Protein AF-G2FLR7-F1 (afdb_monomer_lite)

Radius of gyration: 13.31 Å; chains: 1; bounding box: 32×20×42 Å

Structure (mmCIF, N/CA/C/O backbone):
data_AF-G2FLR7-F1
#
_entry.id   AF-G2FLR7-F1
#
loop_
_atom_site.group_PDB
_atom_site.id
_atom_site.type_symbol
_atom_site.label_atom_id
_atom_site.label_alt_id
_atom_site.label_comp_id
_atom_site.label_asym_id
_atom_site.label_entity_id
_atom_site.label_seq_id
_atom_site.pdbx_PDB_ins_code
_atom_site.Cartn_x
_atom_site.Cartn_y
_atom_site.Cartn_z
_atom_site.occupancy
_atom_site.B_iso_or_equiv
_atom_site.auth_seq_id
_atom_site.auth_comp_id
_atom_site.auth_asym_id
_atom_site.auth_atom_id
_atom_site.pdbx_PDB_model_num
ATOM 1 N N . PRO A 1 1 ? 10.733 -1.755 22.779 1.00 56.44 1 PRO A N 1
ATOM 2 C CA . PRO A 1 1 ? 10.215 -2.636 21.705 1.00 56.44 1 PRO A CA 1
ATOM 3 C C . PRO A 1 1 ? 10.717 -2.140 20.358 1.00 56.44 1 PRO A C 1
ATOM 5 O O . PRO A 1 1 ? 10.678 -0.933 20.130 1.00 56.44 1 PRO A O 1
ATOM 8 N N . GLU A 1 2 ? 11.218 -3.045 19.524 1.00 87.38 2 GLU A N 1
ATOM 9 C CA . GLU A 1 2 ? 11.657 -2.722 18.168 1.00 87.38 2 GLU A CA 1
ATOM 10 C C . GLU A 1 2 ? 10.485 -2.151 17.349 1.00 87.38 2 GLU A C 1
ATOM 12 O O . GLU A 1 2 ? 9.321 -2.490 17.594 1.00 87.38 2 GLU A O 1
ATOM 17 N N . LEU A 1 3 ? 10.772 -1.237 16.417 1.00 94.81 3 LEU A N 1
ATOM 18 C CA . LEU A 1 3 ? 9.759 -0.470 15.682 1.00 94.81 3 LEU A CA 1
ATOM 19 C C . LEU A 1 3 ? 8.694 -1.371 15.035 1.00 94.81 3 LEU A C 1
ATOM 21 O O . LEU A 1 3 ? 7.502 -1.079 15.135 1.00 94.81 3 LEU A O 1
ATOM 25 N N . TYR A 1 4 ? 9.106 -2.491 14.438 1.00 96.56 4 TYR A N 1
ATOM 26 C CA . TYR A 1 4 ? 8.201 -3.425 13.769 1.00 96.56 4 TYR A CA 1
ATOM 27 C C . TYR A 1 4 ? 7.131 -4.012 14.705 1.00 96.56 4 TYR A C 1
ATOM 29 O O . TYR A 1 4 ? 5.954 -4.072 14.349 1.00 96.56 4 TYR A O 1
ATOM 37 N N . GLU A 1 5 ? 7.495 -4.357 15.941 1.00 96.69 5 GLU A N 1
ATOM 38 C CA . GLU A 1 5 ? 6.534 -4.874 16.921 1.00 96.69 5 GLU A CA 1
ATOM 39 C C . GLU A 1 5 ? 5.527 -3.801 17.355 1.00 96.69 5 GLU A C 1
ATOM 41 O O . GLU A 1 5 ? 4.350 -4.091 17.573 1.00 96.69 5 GLU A O 1
ATOM 46 N N . LYS A 1 6 ? 5.943 -2.528 17.415 1.00 97.81 6 LYS A N 1
ATOM 47 C CA . LYS A 1 6 ? 5.009 -1.415 17.656 1.00 97.81 6 LYS A CA 1
ATOM 48 C C . LYS A 1 6 ? 4.056 -1.195 16.490 1.00 97.81 6 LYS A C 1
ATOM 50 O O . LYS A 1 6 ? 2.877 -0.935 16.728 1.00 97.81 6 LYS A O 1
ATOM 55 N N . ILE A 1 7 ? 4.535 -1.345 15.257 1.00 98.19 7 ILE A N 1
ATOM 56 C CA . ILE A 1 7 ? 3.696 -1.246 14.062 1.00 98.19 7 ILE A CA 1
ATOM 57 C C . ILE A 1 7 ? 2.549 -2.252 14.129 1.00 98.19 7 ILE A C 1
ATOM 59 O O . ILE A 1 7 ? 1.403 -1.840 13.970 1.00 98.19 7 ILE A O 1
ATOM 63 N N . LYS A 1 8 ? 2.817 -3.530 14.432 1.00 97.94 8 LYS A N 1
ATOM 64 C CA . LYS A 1 8 ? 1.765 -4.560 14.542 1.00 97.94 8 LYS A CA 1
ATOM 65 C C . LYS A 1 8 ? 0.653 -4.150 15.511 1.00 97.94 8 LYS A C 1
ATOM 67 O O . LYS A 1 8 ? -0.522 -4.275 15.181 1.00 97.94 8 LYS A O 1
ATOM 72 N N . VAL A 1 9 ? 1.019 -3.588 16.667 1.00 98.06 9 VAL A N 1
ATOM 73 C CA . VAL A 1 9 ? 0.059 -3.073 17.659 1.00 98.06 9 VAL A CA 1
ATOM 74 C C . VAL A 1 9 ? -0.757 -1.901 17.101 1.00 98.06 9 VAL A C 1
ATOM 76 O O . VAL A 1 9 ? -1.964 -1.824 17.322 1.00 98.06 9 VAL A O 1
ATOM 79 N N . TRP A 1 10 ? -0.131 -0.984 16.360 1.00 98.44 10 TRP A N 1
ATOM 80 C CA . TRP A 1 10 ? -0.831 0.156 15.763 1.00 98.44 10 TRP A CA 1
ATOM 81 C C . TRP A 1 10 ? -1.820 -0.251 14.670 1.00 98.44 10 TRP A C 1
ATOM 83 O O . TRP A 1 10 ? -2.917 0.313 14.620 1.00 98.44 10 TRP A O 1
ATOM 93 N N . LEU A 1 11 ? -1.471 -1.239 13.840 1.00 98.31 11 LEU A N 1
ATOM 94 C CA . LEU A 1 11 ? -2.324 -1.725 12.750 1.00 98.31 11 LEU A CA 1
ATOM 95 C C . LEU A 1 11 ? -3.666 -2.285 13.244 1.00 98.31 11 LEU A C 1
ATOM 97 O O . LEU A 1 11 ? -4.668 -2.134 12.552 1.00 98.31 11 LEU A O 1
ATOM 101 N N . ILE A 1 12 ? -3.709 -2.861 14.450 1.00 97.44 12 ILE A N 1
ATOM 102 C CA . ILE A 1 12 ? -4.926 -3.449 15.040 1.00 97.44 12 ILE A CA 1
ATOM 103 C C . ILE A 1 12 ? -5.619 -2.540 16.067 1.00 97.44 12 ILE A C 1
ATOM 105 O O . ILE A 1 12 ? -6.565 -2.952 16.729 1.00 97.44 12 ILE A O 1
ATOM 109 N N . SER A 1 13 ? -5.160 -1.297 16.227 1.00 97.44 13 SER A N 1
ATOM 110 C CA . SER A 1 13 ? -5.601 -0.411 17.316 1.00 97.44 13 SER A CA 1
ATOM 111 C C . SER A 1 13 ? -7.047 0.096 17.207 1.00 97.44 13 SER A C 1
ATOM 113 O O . SER A 1 13 ? -7.544 0.710 18.151 1.00 97.44 13 SER A O 1
ATOM 115 N N . GLY A 1 14 ? -7.695 -0.066 16.048 1.00 95.19 14 GLY A N 1
ATOM 116 C CA . GLY A 1 14 ? -9.028 0.478 15.752 1.00 95.19 14 GLY A CA 1
ATOM 117 C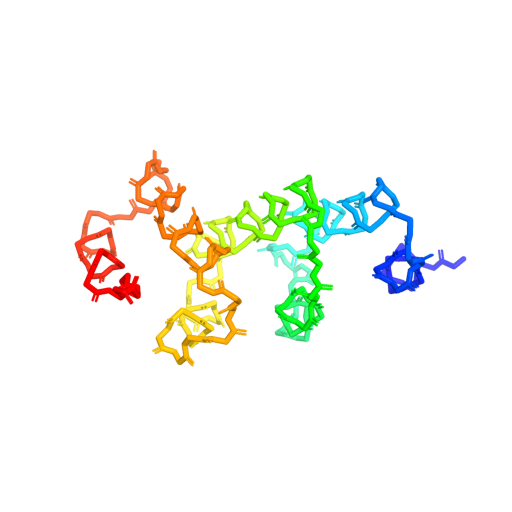 C . GLY A 1 14 ? -9.090 2.009 15.632 1.00 95.19 14 GLY A C 1
ATOM 118 O O . GLY A 1 14 ? -10.141 2.562 15.330 1.00 95.19 14 GLY A O 1
ATOM 119 N N . ARG A 1 15 ? -7.974 2.720 15.843 1.00 98.06 15 ARG A N 1
ATOM 120 C CA . ARG A 1 15 ? -7.907 4.187 15.780 1.00 98.06 15 ARG A CA 1
ATOM 121 C C . ARG A 1 15 ? -7.408 4.625 14.407 1.00 98.06 15 ARG A C 1
ATOM 123 O O . ARG A 1 15 ? -6.236 4.419 14.098 1.00 98.06 15 ARG A O 1
ATOM 130 N N . THR A 1 16 ? -8.260 5.285 13.619 1.00 98.25 16 THR A N 1
ATOM 131 C CA . THR A 1 16 ? -8.010 5.703 12.222 1.00 98.25 16 THR A CA 1
ATOM 132 C C . THR A 1 16 ? -6.589 6.213 11.971 1.00 98.25 1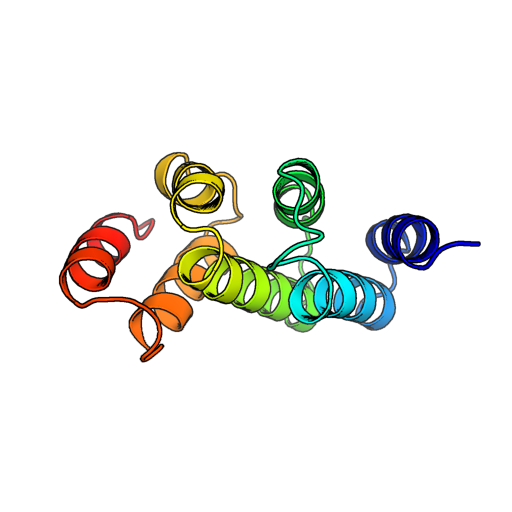6 THR A C 1
ATOM 134 O O . THR A 1 16 ? -5.865 5.689 11.122 1.00 98.25 16 THR A O 1
ATOM 137 N N . TYR A 1 17 ? -6.146 7.214 12.735 1.00 98.38 17 TYR A N 1
ATOM 138 C CA . TYR A 1 17 ? -4.833 7.830 12.526 1.00 98.38 17 TYR A CA 1
ATOM 139 C C . TYR A 1 17 ? -3.666 6.990 13.048 1.00 98.38 17 TYR A C 1
ATOM 141 O O . TYR A 1 17 ? -2.574 7.077 12.494 1.00 98.38 17 TYR A O 1
ATOM 149 N N . THR A 1 18 ? -3.889 6.138 14.047 1.00 98.56 18 THR A N 1
ATOM 150 C CA . THR A 1 18 ? -2.879 5.195 14.543 1.00 98.56 18 THR A CA 1
ATOM 151 C C . THR A 1 18 ? -2.655 4.066 13.539 1.00 98.56 18 THR A C 1
ATOM 153 O O . THR A 1 18 ? -1.509 3.761 13.217 1.00 98.56 18 THR A O 1
ATOM 156 N N . VAL A 1 19 ? -3.727 3.513 12.963 1.00 98.75 19 VAL A N 1
ATOM 157 C CA . VAL A 1 19 ? -3.641 2.512 11.888 1.00 98.75 19 VAL A CA 1
ATOM 158 C C . VAL A 1 19 ? -2.946 3.111 10.667 1.00 98.75 19 VAL A C 1
ATOM 160 O O . VAL A 1 19 ? -1.966 2.552 10.176 1.00 98.75 19 VAL A O 1
ATOM 163 N N . ARG A 1 20 ? -3.388 4.296 10.217 1.00 98.75 20 ARG A N 1
ATOM 164 C CA . ARG A 1 20 ? -2.743 5.025 9.114 1.00 98.75 20 ARG A CA 1
ATOM 165 C C . ARG A 1 20 ? -1.254 5.245 9.376 1.00 98.75 20 ARG A C 1
ATOM 167 O O . ARG A 1 20 ? -0.447 5.040 8.473 1.00 98.75 20 ARG A O 1
ATOM 174 N N . PHE A 1 21 ? -0.895 5.662 10.588 1.00 98.75 21 PHE A N 1
ATOM 175 C CA . PHE A 1 21 ? 0.498 5.855 10.971 1.00 98.75 21 PHE A CA 1
ATOM 176 C C . PHE A 1 21 ? 1.290 4.545 10.876 1.00 98.75 21 PHE A C 1
ATOM 178 O O . PHE A 1 21 ? 2.340 4.531 10.244 1.00 98.75 21 PHE A O 1
ATOM 185 N N . GLY A 1 22 ? 0.756 3.432 11.389 1.00 98.62 22 GLY A N 1
ATOM 186 C CA . GLY A 1 22 ? 1.388 2.113 11.283 1.00 98.62 22 GLY A CA 1
ATOM 187 C C . GLY A 1 22 ? 1.663 1.683 9.837 1.00 98.62 22 GLY A C 1
ATOM 188 O O .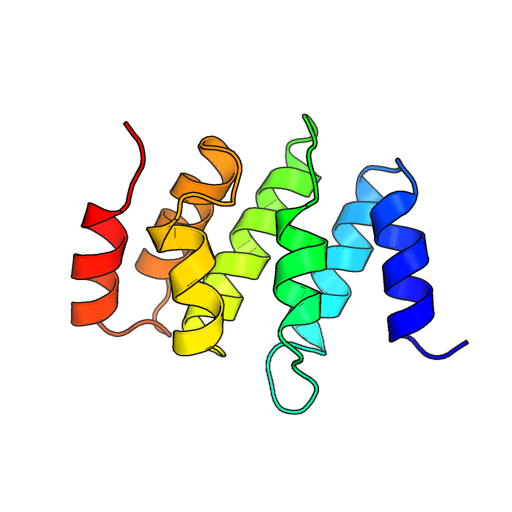 GLY A 1 22 ? 2.781 1.276 9.524 1.00 98.62 22 GLY A O 1
ATOM 189 N N . ILE A 1 23 ? 0.690 1.849 8.931 1.00 98.81 23 ILE A N 1
ATOM 190 C CA . ILE A 1 23 ? 0.881 1.559 7.497 1.00 98.81 23 ILE A CA 1
ATOM 191 C C . ILE A 1 23 ? 1.957 2.483 6.900 1.00 98.81 23 ILE A C 1
ATOM 193 O O . ILE A 1 23 ? 2.806 2.040 6.127 1.00 98.81 23 ILE A O 1
ATOM 197 N N . GLY A 1 24 ? 1.954 3.765 7.283 1.00 98.75 24 GLY A N 1
ATOM 198 C CA . GLY A 1 24 ? 2.972 4.739 6.885 1.00 98.75 24 GLY A CA 1
ATOM 199 C C . GLY A 1 24 ? 4.384 4.337 7.302 1.00 98.75 24 GLY A C 1
ATOM 200 O O . GLY A 1 24 ? 5.309 4.457 6.504 1.00 98.75 24 GLY A O 1
ATOM 201 N N . MET A 1 25 ? 4.550 3.794 8.508 1.00 98.50 25 MET A N 1
ATOM 202 C CA . MET A 1 25 ? 5.849 3.316 8.978 1.00 98.50 25 MET A CA 1
ATOM 203 C C . MET A 1 25 ? 6.344 2.110 8.168 1.00 98.50 25 MET A C 1
ATOM 205 O O . MET A 1 25 ? 7.518 2.078 7.803 1.00 98.50 25 MET A O 1
ATOM 209 N N . LEU A 1 26 ? 5.467 1.165 7.803 1.00 98.56 26 LEU A N 1
ATOM 210 C CA . LEU A 1 26 ? 5.842 0.079 6.882 1.00 98.56 26 LEU A CA 1
ATOM 211 C C . LEU A 1 26 ? 6.263 0.618 5.514 1.00 98.56 26 LEU A C 1
ATOM 213 O O . LEU A 1 26 ? 7.284 0.200 4.976 1.00 98.56 26 LEU A O 1
ATOM 217 N N . MET A 1 27 ? 5.503 1.569 4.966 1.00 98.50 27 MET A N 1
ATOM 218 C CA . MET A 1 27 ? 5.797 2.160 3.658 1.00 98.50 27 MET A CA 1
ATOM 219 C C . MET A 1 27 ? 7.164 2.856 3.621 1.00 98.50 27 MET A C 1
ATOM 221 O O . MET A 1 27 ? 7.879 2.755 2.625 1.00 98.50 27 MET A O 1
ATOM 225 N N . SER A 1 28 ? 7.508 3.578 4.689 1.00 97.94 28 SER A N 1
ATOM 226 C CA . SER A 1 28 ? 8.708 4.419 4.743 1.00 97.94 28 SER A CA 1
ATOM 227 C C . SER A 1 28 ? 9.984 3.646 5.068 1.00 97.94 28 SER A C 1
ATOM 229 O O . SER A 1 28 ? 11.037 4.019 4.566 1.00 97.94 28 SER A O 1
ATOM 231 N N . PHE A 1 29 ? 9.904 2.598 5.895 1.00 97.44 29 PHE A N 1
ATOM 232 C CA . PHE A 1 29 ? 11.095 1.937 6.451 1.00 97.44 29 PHE A CA 1
ATOM 233 C C . PHE A 1 29 ? 11.286 0.486 6.004 1.00 97.44 29 PHE A C 1
ATOM 235 O O . PHE A 1 29 ? 12.369 -0.058 6.189 1.00 97.44 29 PHE A O 1
ATOM 242 N N . TYR A 1 30 ? 10.262 -0.152 5.431 1.00 97.81 30 TYR A N 1
ATOM 243 C CA . TYR A 1 30 ? 10.258 -1.604 5.236 1.00 97.81 30 TYR A CA 1
ATOM 244 C C . TYR A 1 30 ? 9.915 -2.049 3.809 1.00 97.81 30 TYR A C 1
ATOM 246 O O . TYR A 1 30 ? 9.574 -3.205 3.606 1.00 97.81 30 TYR A O 1
ATOM 254 N N . LEU A 1 31 ? 9.979 -1.164 2.808 1.00 98.06 31 LEU A N 1
ATOM 255 C CA . LEU A 1 31 ? 9.792 -1.545 1.397 1.00 98.06 31 LEU A CA 1
ATOM 256 C C . LEU A 1 31 ? 11.107 -1.688 0.611 1.00 98.06 31 LEU A C 1
ATOM 258 O O . LEU A 1 31 ? 11.043 -1.984 -0.576 1.00 98.06 31 LEU A O 1
ATOM 262 N N . ASP A 1 32 ? 12.266 -1.494 1.246 1.00 95.94 32 ASP A N 1
ATOM 263 C CA . ASP A 1 32 ? 13.599 -1.712 0.655 1.00 95.94 32 ASP A CA 1
ATOM 264 C C . ASP A 1 32 ? 14.282 -2.913 1.348 1.00 95.94 32 ASP A C 1
ATOM 266 O O . ASP A 1 32 ? 13.667 -3.970 1.463 1.00 95.94 32 ASP A O 1
ATOM 270 N N . ASP A 1 33 ? 15.503 -2.764 1.867 1.00 95.06 33 ASP A N 1
ATOM 271 C CA . ASP A 1 33 ? 16.327 -3.861 2.410 1.00 95.06 33 ASP A CA 1
ATOM 272 C C . ASP A 1 33 ? 15.680 -4.641 3.567 1.00 95.06 33 ASP A C 1
ATOM 274 O O . ASP A 1 33 ? 15.940 -5.827 3.757 1.00 95.06 33 ASP A O 1
ATOM 278 N N . ALA A 1 34 ? 14.819 -3.986 4.351 1.00 96.44 34 ALA A N 1
ATOM 279 C CA . ALA A 1 34 ? 14.125 -4.602 5.481 1.00 96.44 34 ALA A CA 1
ATOM 280 C C . ALA A 1 34 ? 12.787 -5.266 5.096 1.00 96.44 34 ALA A C 1
ATOM 282 O O . ALA A 1 34 ? 12.030 -5.678 5.981 1.00 96.44 34 ALA A O 1
ATOM 283 N N . PHE A 1 35 ? 12.462 -5.335 3.802 1.00 97.50 35 PHE A N 1
ATOM 284 C CA . PHE A 1 35 ? 11.194 -5.871 3.327 1.00 97.50 35 PHE A CA 1
ATOM 285 C C . PHE A 1 35 ? 11.042 -7.362 3.614 1.00 97.50 35 PHE A C 1
ATOM 287 O O . PHE A 1 35 ? 11.940 -8.171 3.383 1.00 97.50 35 PHE A O 1
ATOM 294 N N . ARG A 1 36 ? 9.846 -7.736 4.074 1.00 97.50 36 ARG A N 1
ATOM 295 C CA . ARG A 1 36 ? 9.414 -9.129 4.188 1.00 97.50 36 ARG A CA 1
ATOM 296 C C . ARG A 1 36 ? 8.001 -9.279 3.620 1.00 97.50 36 ARG A C 1
ATOM 298 O O . ARG A 1 36 ? 7.157 -8.430 3.919 1.00 97.50 36 ARG A O 1
ATOM 305 N N . PRO A 1 37 ? 7.694 -10.364 2.880 1.00 96.19 37 PRO A N 1
ATOM 306 C CA . PRO A 1 37 ? 6.371 -10.572 2.278 1.00 96.19 37 PRO A CA 1
ATOM 307 C C . PRO A 1 37 ? 5.199 -10.475 3.265 1.00 96.19 37 PRO A C 1
ATOM 309 O O . PRO A 1 37 ? 4.135 -9.976 2.911 1.00 96.19 37 PRO A O 1
ATOM 312 N N . GLU A 1 38 ? 5.404 -10.860 4.529 1.00 97.38 38 GLU A N 1
ATOM 313 C CA . GLU A 1 38 ? 4.400 -10.734 5.597 1.00 97.38 38 GLU A CA 1
ATOM 314 C C . GLU A 1 38 ? 3.866 -9.301 5.776 1.00 97.38 38 GLU A C 1
ATOM 316 O O . GLU A 1 38 ? 2.744 -9.103 6.227 1.00 97.38 38 GLU A O 1
ATOM 321 N N . MET A 1 39 ? 4.642 -8.277 5.414 1.00 98.31 39 MET A N 1
ATOM 322 C CA . MET A 1 39 ? 4.231 -6.880 5.558 1.00 98.31 39 MET A CA 1
ATOM 323 C C . MET A 1 39 ? 3.158 -6.502 4.537 1.00 98.31 39 MET A C 1
ATOM 325 O O . MET A 1 39 ? 2.251 -5.740 4.871 1.00 98.31 39 MET A O 1
ATOM 329 N N . LEU A 1 40 ? 3.210 -7.085 3.332 1.00 98.69 40 LEU A N 1
ATOM 330 C CA . LEU A 1 40 ? 2.121 -6.975 2.361 1.00 98.69 40 LEU A CA 1
ATOM 331 C C . LEU A 1 40 ? 0.855 -7.627 2.911 1.00 98.69 40 LEU A C 1
ATOM 333 O O . LEU A 1 40 ? -0.225 -7.051 2.796 1.00 98.69 40 LEU A O 1
ATOM 337 N N . GLU A 1 41 ? 0.995 -8.788 3.555 1.00 98.38 41 GLU A N 1
ATOM 338 C CA . GLU A 1 41 ? -0.126 -9.509 4.154 1.00 98.38 41 GLU A CA 1
ATOM 339 C C . GLU A 1 41 ? -0.812 -8.698 5.252 1.00 98.38 41 GLU A C 1
ATOM 341 O O . GLU A 1 41 ? -2.032 -8.525 5.232 1.00 98.38 41 GLU A O 1
ATOM 346 N N . LEU A 1 42 ? -0.018 -8.129 6.162 1.00 98.31 42 LEU A N 1
ATOM 347 C CA . LEU A 1 42 ? -0.518 -7.285 7.243 1.00 98.31 42 LEU A CA 1
ATOM 348 C C . LEU A 1 42 ? -1.347 -6.113 6.711 1.00 98.31 42 LEU A C 1
ATOM 350 O O . LEU A 1 42 ? -2.415 -5.833 7.249 1.00 98.31 42 LEU A O 1
ATOM 354 N N . VAL A 1 43 ? -0.884 -5.433 5.655 1.00 98.62 43 VAL A N 1
ATOM 355 C CA . VAL A 1 43 ? -1.607 -4.282 5.092 1.00 98.62 43 VAL A CA 1
ATOM 356 C C . VAL A 1 43 ? -2.802 -4.723 4.236 1.00 98.62 43 VAL A C 1
ATOM 358 O O . VAL A 1 43 ? -3.847 -4.075 4.283 1.00 98.62 43 VAL A O 1
ATOM 361 N N . ALA A 1 44 ? -2.699 -5.826 3.489 1.00 98.44 44 ALA A N 1
ATOM 362 C CA . ALA A 1 44 ? -3.803 -6.369 2.691 1.00 98.44 44 ALA A CA 1
ATOM 363 C C . ALA A 1 44 ? -4.995 -6.820 3.550 1.00 98.44 44 ALA A C 1
ATOM 365 O O . ALA A 1 44 ? -6.146 -6.681 3.123 1.00 98.44 44 ALA A O 1
ATOM 366 N N . GLY A 1 45 ? -4.719 -7.335 4.752 1.00 97.69 45 GLY A N 1
ATOM 367 C CA . GLY A 1 45 ? -5.725 -7.775 5.718 1.00 97.69 45 GLY A CA 1
ATOM 368 C C . GLY A 1 45 ? -6.528 -6.639 6.359 1.00 97.69 45 GLY A C 1
ATOM 369 O O . GLY A 1 45 ? -7.571 -6.893 6.959 1.00 97.69 45 GLY A O 1
ATOM 370 N N . ILE A 1 46 ? -6.101 -5.380 6.214 1.00 97.50 46 ILE A N 1
ATOM 371 C CA . ILE A 1 46 ? -6.813 -4.235 6.786 1.00 97.50 46 ILE A CA 1
ATOM 372 C C . ILE A 1 46 ? -8.114 -4.006 6.011 1.00 97.50 46 ILE A C 1
ATOM 374 O O . ILE A 1 46 ? -8.121 -3.718 4.811 1.00 97.50 46 ILE A O 1
ATOM 378 N N . ARG A 1 47 ? -9.236 -4.114 6.725 1.00 94.75 47 ARG A N 1
ATOM 379 C CA . ARG A 1 47 ? -10.575 -3.756 6.252 1.00 94.75 47 ARG A CA 1
ATOM 380 C C . ARG A 1 47 ? -11.056 -2.557 7.061 1.00 94.75 47 ARG A C 1
ATOM 382 O O . ARG A 1 47 ? -11.065 -2.601 8.287 1.00 94.75 47 ARG A O 1
ATOM 389 N N . SER A 1 48 ? -11.388 -1.465 6.380 1.00 94.69 48 SER A N 1
ATOM 390 C CA . SER A 1 48 ? -11.791 -0.214 7.018 1.00 94.69 48 SER A CA 1
ATOM 391 C C . SER A 1 48 ? -12.753 0.558 6.120 1.00 94.69 48 SER A C 1
ATOM 393 O O . SER A 1 48 ? -12.616 0.541 4.897 1.00 94.69 48 SER A O 1
ATOM 395 N N . GLU A 1 49 ? -13.707 1.260 6.722 1.00 95.62 49 GLU A N 1
ATOM 396 C CA . GLU A 1 49 ? -14.560 2.240 6.033 1.00 95.62 49 GLU A CA 1
ATOM 397 C C . GLU A 1 49 ? -13.920 3.642 6.037 1.00 95.62 49 GLU A C 1
ATOM 399 O O . GLU A 1 49 ? -14.314 4.530 5.282 1.00 95.62 49 GLU A O 1
ATOM 404 N N . GLU A 1 50 ? -12.862 3.829 6.830 1.00 98.06 50 GLU A N 1
ATOM 405 C CA . GLU A 1 50 ? -12.189 5.106 7.021 1.00 98.06 50 GLU A CA 1
ATOM 406 C C . GLU A 1 50 ? -11.372 5.493 5.785 1.00 98.06 50 GLU A C 1
ATOM 408 O O . GLU A 1 50 ? -10.363 4.863 5.440 1.00 98.06 50 GLU A O 1
ATOM 413 N N . TYR A 1 51 ? -11.754 6.601 5.147 1.00 97.94 51 TYR A N 1
ATOM 414 C CA . TYR A 1 51 ? -11.096 7.114 3.943 1.00 97.94 51 TYR A CA 1
ATOM 415 C C . TYR A 1 51 ? -9.570 7.226 4.088 1.00 97.94 51 TYR A C 1
ATOM 417 O O . TYR A 1 51 ? -8.823 6.825 3.194 1.00 97.94 51 TYR A O 1
ATOM 425 N N . TYR A 1 52 ? -9.087 7.740 5.222 1.00 98.25 52 TYR A N 1
ATOM 426 C CA . TYR A 1 52 ? -7.657 7.957 5.446 1.00 98.25 52 TYR A CA 1
ATOM 427 C C . TYR A 1 52 ? -6.859 6.660 5.602 1.00 98.25 52 TYR A C 1
ATOM 429 O O . TYR A 1 52 ? -5.694 6.621 5.199 1.00 98.25 52 TYR A O 1
ATOM 437 N N . VAL A 1 53 ? -7.472 5.602 6.141 1.00 98.62 53 VAL A N 1
ATOM 438 C CA . VAL A 1 53 ? -6.852 4.271 6.210 1.00 98.62 53 VAL A CA 1
ATOM 439 C C . VAL A 1 53 ? -6.815 3.667 4.814 1.00 98.62 53 VAL A C 1
ATOM 441 O O . VAL A 1 53 ? -5.744 3.295 4.338 1.00 98.62 53 VAL A O 1
ATOM 444 N N . ASN A 1 54 ? -7.947 3.673 4.109 1.00 98.62 54 ASN A N 1
ATOM 445 C CA . ASN A 1 54 ? -8.046 3.139 2.752 1.00 98.62 54 ASN A CA 1
ATOM 446 C C . ASN A 1 54 ? -7.078 3.834 1.783 1.00 98.62 54 ASN A C 1
ATOM 448 O O . ASN A 1 54 ? -6.408 3.179 0.981 1.00 98.62 54 ASN A O 1
ATOM 452 N N . MET A 1 55 ? -6.942 5.158 1.873 1.00 98.69 55 MET A N 1
ATOM 453 C CA . MET A 1 55 ? -5.977 5.907 1.068 1.00 98.69 55 MET A CA 1
ATOM 454 C C . MET A 1 55 ? -4.531 5.504 1.383 1.00 98.69 55 MET A C 1
ATOM 456 O O . MET A 1 55 ? -3.706 5.408 0.473 1.00 98.69 55 MET A O 1
ATOM 460 N N . MET A 1 56 ? -4.222 5.254 2.658 1.00 98.75 56 MET A N 1
ATOM 461 C CA . MET A 1 56 ? -2.890 4.831 3.078 1.00 98.75 56 MET A CA 1
ATOM 462 C C . MET A 1 56 ? -2.558 3.416 2.592 1.00 98.75 56 MET A C 1
ATOM 464 O O . MET A 1 56 ? -1.451 3.197 2.110 1.00 98.75 56 MET A O 1
ATOM 468 N N . VAL A 1 57 ? -3.524 2.490 2.618 1.00 98.88 57 VAL A N 1
ATOM 469 C CA . VAL A 1 57 ? -3.388 1.157 2.001 1.00 98.88 57 VAL A CA 1
ATOM 470 C C . VAL A 1 57 ? -3.102 1.290 0.502 1.00 98.88 57 VAL A C 1
ATOM 472 O O . VAL A 1 57 ? -2.171 0.672 -0.010 1.00 98.88 57 VAL A O 1
ATOM 475 N N . ALA A 1 58 ? -3.844 2.149 -0.206 1.00 98.81 58 ALA A N 1
ATOM 476 C CA . ALA A 1 58 ? -3.628 2.373 -1.635 1.00 98.81 58 ALA A CA 1
ATOM 477 C C . ALA A 1 58 ? -2.230 2.943 -1.948 1.00 98.81 58 ALA A C 1
ATOM 479 O O . ALA A 1 58 ? -1.590 2.510 -2.904 1.00 98.81 58 ALA A O 1
ATOM 480 N N . TRP A 1 59 ? -1.736 3.900 -1.153 1.00 98.81 59 TRP A N 1
ATOM 481 C CA . TRP A 1 59 ? -0.368 4.420 -1.293 1.00 98.81 59 TRP A CA 1
ATOM 482 C C . TRP A 1 59 ? 0.700 3.376 -0.972 1.00 98.81 59 TRP A C 1
ATOM 484 O O . TRP A 1 59 ? 1.702 3.315 -1.686 1.00 98.81 59 TRP A O 1
ATOM 494 N N . TYR A 1 60 ? 0.480 2.557 0.057 1.00 98.88 60 TYR A N 1
ATOM 495 C CA . TYR A 1 60 ? 1.389 1.476 0.418 1.00 98.88 60 TYR A CA 1
ATOM 496 C C . TYR A 1 60 ? 1.562 0.506 -0.753 1.00 98.88 60 TYR A C 1
ATOM 498 O O . TYR A 1 60 ? 2.684 0.319 -1.212 1.00 98.88 60 TYR A O 1
ATOM 506 N N . PHE A 1 61 ? 0.467 -0.013 -1.319 1.00 98.88 61 PHE A N 1
ATOM 507 C CA . PHE A 1 61 ? 0.537 -0.947 -2.448 1.00 98.88 61 PHE A CA 1
ATOM 508 C C . PHE A 1 61 ? 1.073 -0.310 -3.734 1.00 98.88 61 PHE A C 1
ATOM 510 O O . PHE A 1 61 ? 1.834 -0.949 -4.452 1.00 98.88 61 PHE A O 1
ATOM 517 N N . ALA A 1 62 ? 0.757 0.956 -4.015 1.00 98.81 62 ALA A N 1
ATOM 518 C CA . ALA A 1 62 ? 1.353 1.662 -5.152 1.00 98.81 62 ALA A CA 1
ATOM 519 C C . ALA A 1 62 ? 2.876 1.827 -5.010 1.00 98.81 62 ALA A C 1
ATOM 521 O O . ALA A 1 62 ? 3.613 1.706 -5.986 1.00 98.81 62 ALA A O 1
ATOM 522 N N . THR A 1 63 ? 3.351 2.087 -3.790 1.00 98.81 63 THR A N 1
ATOM 523 C CA . THR A 1 63 ? 4.785 2.200 -3.490 1.00 98.81 63 THR A CA 1
ATOM 524 C C . THR A 1 63 ? 5.460 0.832 -3.509 1.00 98.81 63 THR A C 1
ATOM 526 O O . THR A 1 63 ? 6.561 0.703 -4.038 1.00 98.81 63 THR A O 1
ATOM 529 N N . ALA A 1 64 ? 4.793 -0.198 -2.990 1.00 98.75 64 ALA A N 1
ATOM 530 C CA . ALA A 1 64 ? 5.284 -1.567 -3.001 1.00 98.75 64 ALA A CA 1
ATOM 531 C C . ALA A 1 64 ? 5.373 -2.127 -4.430 1.00 98.75 64 ALA A C 1
ATOM 533 O O . ALA A 1 64 ? 6.365 -2.762 -4.756 1.00 98.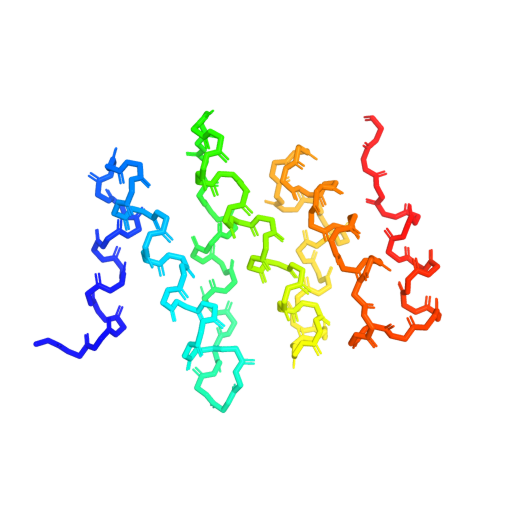75 64 ALA A O 1
ATOM 534 N N . LEU A 1 65 ? 4.44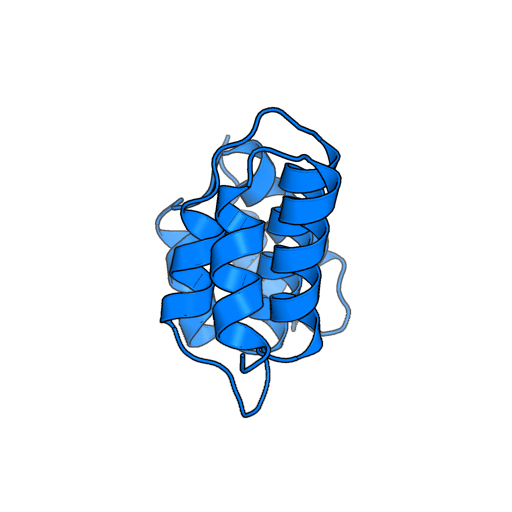9 -1.782 -5.336 1.00 98.69 65 LEU A N 1
ATOM 535 C CA . LEU A 1 65 ? 4.589 -2.092 -6.767 1.00 98.69 65 LEU A CA 1
ATOM 536 C C . LEU A 1 65 ? 5.853 -1.470 -7.376 1.00 98.69 65 LEU A C 1
ATOM 538 O O . LEU A 1 65 ? 6.427 -2.044 -8.290 1.00 98.69 65 LEU A O 1
ATOM 542 N N . ALA A 1 66 ? 6.303 -0.314 -6.882 1.00 98.38 66 ALA A N 1
ATOM 543 C CA . ALA A 1 66 ? 7.508 0.337 -7.395 1.00 98.38 66 ALA A CA 1
ATOM 544 C C . ALA A 1 66 ? 8.809 -0.241 -6.828 1.00 98.38 66 ALA A C 1
ATOM 546 O O . ALA A 1 66 ? 9.841 -0.148 -7.483 1.00 98.38 66 ALA A O 1
ATOM 547 N N . LYS A 1 67 ? 8.778 -0.793 -5.611 1.00 98.12 67 LYS A N 1
ATOM 548 C CA . LYS A 1 67 ? 9.982 -1.253 -4.898 1.00 98.12 67 LYS A CA 1
ATOM 549 C C . LYS A 1 67 ? 10.124 -2.772 -4.836 1.00 98.12 67 LYS A C 1
ATOM 551 O O . LYS A 1 67 ? 11.229 -3.288 -4.818 1.00 98.12 67 LYS A O 1
ATOM 556 N N . GLN A 1 68 ? 9.000 -3.476 -4.795 1.00 98.25 68 GLN A N 1
ATOM 557 C CA . GLN A 1 68 ? 8.870 -4.909 -4.536 1.00 98.25 68 GLN A CA 1
ATOM 558 C C . GLN A 1 68 ? 7.860 -5.513 -5.522 1.00 98.25 68 GLN A C 1
ATOM 560 O O . GLN A 1 68 ? 6.891 -6.161 -5.118 1.00 98.25 68 GLN A O 1
ATOM 565 N N . TYR A 1 69 ? 8.038 -5.234 -6.819 1.00 97.81 69 TYR A N 1
ATOM 566 C CA . TYR A 1 69 ? 7.051 -5.524 -7.868 1.00 97.81 69 TYR A CA 1
ATOM 567 C C . TYR A 1 69 ? 6.606 -6.991 -7.870 1.00 97.81 69 TYR A C 1
ATOM 569 O O . TYR A 1 69 ? 5.415 -7.257 -7.717 1.00 97.81 69 TYR A O 1
ATOM 577 N N . GLU A 1 70 ? 7.552 -7.932 -7.937 1.00 96.94 70 GLU A N 1
ATOM 578 C CA . GLU A 1 70 ? 7.269 -9.376 -7.971 1.00 96.94 70 GLU A CA 1
ATOM 579 C C . GLU A 1 70 ? 6.502 -9.860 -6.732 1.00 96.94 70 GLU A C 1
ATOM 581 O O . GLU A 1 70 ? 5.566 -10.649 -6.841 1.00 96.94 70 GLU A O 1
ATOM 586 N N . GLY A 1 71 ? 6.840 -9.341 -5.547 1.00 97.75 71 GLY A N 1
ATOM 587 C CA . GLY A 1 71 ? 6.134 -9.677 -4.308 1.00 97.75 71 GLY A CA 1
ATOM 588 C C . GLY A 1 71 ? 4.752 -9.025 -4.199 1.00 97.75 71 GLY A C 1
ATOM 589 O O . GLY A 1 71 ? 3.842 -9.588 -3.594 1.00 97.75 71 GLY A O 1
ATOM 590 N N . THR A 1 72 ? 4.573 -7.845 -4.795 1.00 98.69 72 THR A N 1
ATOM 591 C CA . THR A 1 72 ? 3.348 -7.043 -4.662 1.00 98.69 72 THR A CA 1
ATOM 592 C C . THR A 1 72 ? 2.304 -7.385 -5.720 1.00 98.69 72 THR A C 1
ATOM 594 O O . THR A 1 72 ? 1.105 -7.362 -5.436 1.00 98.69 72 THR A O 1
ATOM 597 N N . LEU A 1 73 ? 2.732 -7.722 -6.938 1.00 98.62 73 LEU A N 1
ATOM 598 C CA . LEU A 1 73 ? 1.848 -7.983 -8.069 1.00 98.62 73 LEU A CA 1
ATOM 599 C C . LEU A 1 73 ? 0.769 -9.051 -7.787 1.00 98.62 73 LEU A C 1
ATOM 601 O O . LEU A 1 73 ? -0.378 -8.808 -8.179 1.00 98.62 73 LEU A O 1
ATOM 605 N N . PRO A 1 74 ? 1.040 -10.170 -7.079 1.00 98.62 74 PRO A N 1
ATOM 606 C CA . PRO A 1 74 ? 0.015 -11.160 -6.741 1.00 98.62 74 PRO A CA 1
ATOM 607 C C . PRO A 1 74 ? -1.187 -10.569 -5.994 1.00 98.62 74 PRO A C 1
ATOM 609 O O . PRO A 1 74 ? -2.323 -10.932 -6.282 1.00 98.62 74 PRO A O 1
ATOM 612 N N . TYR A 1 75 ? -0.977 -9.581 -5.117 1.00 98.62 75 TYR A N 1
ATOM 613 C CA . TYR A 1 75 ? -2.062 -8.932 -4.370 1.00 98.62 75 TYR A CA 1
ATOM 614 C C . TYR A 1 75 ? -3.021 -8.143 -5.266 1.00 98.62 75 TYR A C 1
ATOM 616 O O . TYR A 1 75 ? -4.208 -8.036 -4.950 1.00 98.62 75 TYR A O 1
ATOM 624 N N . ILE A 1 76 ? -2.521 -7.622 -6.389 1.00 98.62 76 ILE A N 1
ATOM 625 C CA . ILE A 1 76 ? -3.330 -6.947 -7.406 1.00 98.62 76 ILE A CA 1
ATOM 626 C C . ILE A 1 76 ? -3.914 -7.962 -8.391 1.00 98.62 76 ILE A C 1
ATOM 628 O O . ILE A 1 76 ? -5.080 -7.872 -8.749 1.00 98.62 76 ILE A O 1
ATOM 632 N N . ARG A 1 77 ? -3.154 -8.967 -8.825 1.00 98.38 77 ARG A N 1
ATOM 633 C CA . ARG A 1 77 ? -3.658 -9.974 -9.771 1.00 98.38 77 ARG A CA 1
ATOM 634 C C . ARG A 1 77 ? -4.810 -10.792 -9.179 1.00 98.38 77 ARG A C 1
ATOM 636 O O . ARG A 1 77 ? -5.796 -11.045 -9.860 1.00 98.38 77 ARG A O 1
ATOM 643 N N . GLU A 1 78 ? -4.693 -11.167 -7.910 1.00 98.12 78 GLU A N 1
ATOM 644 C CA . GLU A 1 78 ? -5.652 -12.020 -7.195 1.00 98.12 78 GLU A CA 1
ATOM 645 C C . GLU A 1 78 ? -6.704 -11.207 -6.424 1.00 98.12 78 GLU A C 1
ATOM 647 O O . GLU A 1 78 ? -7.460 -11.767 -5.637 1.00 98.12 78 GLU A O 1
ATOM 652 N N . GLN A 1 79 ? -6.763 -9.885 -6.642 1.00 97.69 79 GLN A N 1
ATOM 653 C CA . GLN A 1 79 ? -7.762 -8.984 -6.049 1.00 97.69 79 GLN A CA 1
ATOM 654 C C . GLN A 1 79 ? -7.862 -9.106 -4.516 1.00 97.69 79 GLN A C 1
ATOM 656 O O . GLN A 1 79 ? -8.945 -9.109 -3.933 1.00 97.69 79 GLN A O 1
ATOM 661 N N . ARG A 1 80 ? -6.714 -9.196 -3.833 1.00 97.88 80 ARG A N 1
ATOM 662 C CA . ARG A 1 80 ? -6.648 -9.424 -2.374 1.00 97.88 80 ARG A CA 1
ATOM 663 C C . ARG A 1 80 ? -7.037 -8.183 -1.554 1.00 97.88 80 ARG A C 1
ATOM 665 O O . ARG A 1 80 ? -7.286 -8.262 -0.345 1.00 97.88 80 ARG A O 1
ATOM 672 N N . LEU A 1 81 ? -7.107 -7.028 -2.211 1.00 98.06 81 LEU A N 1
ATOM 673 C CA . LEU A 1 81 ? -7.514 -5.749 -1.639 1.00 98.06 81 LEU A CA 1
ATOM 674 C C . LEU A 1 81 ? -9.005 -5.487 -1.873 1.00 98.06 81 LEU A C 1
ATOM 676 O O . LEU A 1 81 ? -9.588 -5.935 -2.855 1.00 98.06 81 LEU A O 1
ATOM 680 N N . VAL A 1 82 ? -9.619 -4.689 -0.998 1.00 96.06 82 VAL A N 1
ATOM 681 C CA . VAL A 1 82 ? -10.980 -4.182 -1.231 1.00 96.06 82 VAL A CA 1
ATOM 682 C C . VAL A 1 82 ? -11.018 -3.417 -2.558 1.00 96.06 82 VAL A C 1
ATOM 684 O O . VAL A 1 82 ? -10.114 -2.637 -2.853 1.00 96.06 82 VAL A O 1
ATOM 687 N N . LYS A 1 83 ? -12.090 -3.578 -3.343 1.00 97.56 83 LYS A N 1
ATOM 688 C CA . LYS A 1 83 ? -12.251 -2.990 -4.688 1.00 97.56 83 LYS A CA 1
ATOM 689 C C . LYS A 1 83 ? -11.791 -1.529 -4.800 1.00 97.56 83 LYS A C 1
ATOM 691 O O . LYS A 1 83 ? -11.101 -1.166 -5.753 1.00 97.56 83 LYS A O 1
ATOM 696 N N . TRP A 1 84 ? -12.154 -0.684 -3.832 1.00 97.81 84 TRP A N 1
ATOM 697 C CA . TRP A 1 84 ? -11.741 0.721 -3.837 1.00 97.81 84 TRP A CA 1
ATOM 698 C C . TRP A 1 84 ? -10.224 0.881 -3.660 1.00 97.81 84 TRP A C 1
ATOM 700 O O . TRP A 1 84 ? -9.594 1.567 -4.464 1.00 97.81 84 TRP A O 1
ATOM 710 N N . THR A 1 85 ? -9.619 0.230 -2.658 1.00 98.38 85 THR A N 1
ATOM 711 C CA . THR A 1 85 ? -8.172 0.332 -2.393 1.00 98.38 85 THR A CA 1
ATOM 712 C C . THR A 1 85 ? -7.354 -0.302 -3.510 1.00 98.38 85 THR A C 1
ATOM 714 O O . THR A 1 85 ? -6.349 0.275 -3.915 1.00 98.38 85 THR A O 1
ATOM 717 N N . HIS A 1 86 ? -7.837 -1.406 -4.085 1.00 98.75 86 HIS A N 1
ATOM 718 C CA . HIS A 1 86 ? -7.284 -2.052 -5.275 1.00 98.75 86 HIS A CA 1
ATOM 719 C C . HIS A 1 86 ? -7.169 -1.088 -6.457 1.00 98.75 86 HIS A C 1
ATOM 721 O O . HIS A 1 86 ? -6.081 -0.811 -6.963 1.00 98.75 86 HIS A O 1
ATOM 727 N N . ASN A 1 87 ? -8.300 -0.519 -6.878 1.00 98.69 87 ASN A N 1
ATOM 728 C CA . ASN A 1 87 ? -8.340 0.383 -8.023 1.00 98.69 87 ASN A CA 1
ATOM 729 C C . ASN A 1 87 ? -7.548 1.669 -7.765 1.00 98.69 87 ASN A C 1
ATOM 731 O O . ASN A 1 87 ? -6.951 2.223 -8.692 1.00 98.69 87 ASN A O 1
ATOM 735 N N . LYS A 1 88 ? -7.528 2.140 -6.512 1.00 98.75 88 LYS A N 1
ATOM 736 C CA . LYS A 1 88 ? -6.771 3.324 -6.105 1.00 98.75 88 LYS A CA 1
ATOM 737 C C . LYS A 1 88 ? -5.263 3.066 -6.080 1.00 98.75 88 LYS A C 1
ATOM 739 O O . LYS A 1 88 ? -4.509 3.956 -6.466 1.00 98.75 88 LYS A O 1
ATOM 744 N N . ALA A 1 89 ? -4.826 1.872 -5.678 1.00 98.81 89 ALA A N 1
ATOM 745 C CA . ALA A 1 89 ? -3.426 1.463 -5.739 1.00 98.81 89 ALA A CA 1
ATOM 746 C C . ALA A 1 89 ? -2.934 1.420 -7.191 1.00 98.81 89 ALA A C 1
ATOM 748 O O . ALA A 1 89 ? -1.910 2.026 -7.497 1.00 98.81 89 ALA A O 1
ATOM 749 N N . ILE A 1 90 ? -3.712 0.815 -8.101 1.00 98.81 90 ILE A N 1
ATOM 750 C CA . ILE A 1 90 ? -3.412 0.818 -9.543 1.00 98.81 90 ILE A CA 1
ATOM 751 C C . ILE A 1 90 ? -3.314 2.250 -10.073 1.00 98.81 90 ILE A C 1
ATOM 753 O O . ILE A 1 90 ? -2.345 2.580 -10.749 1.00 98.81 90 ILE A O 1
ATOM 757 N N . GLN A 1 91 ? -4.287 3.112 -9.754 1.00 98.75 91 GLN A N 1
ATOM 758 C CA . GLN A 1 91 ? -4.262 4.511 -10.191 1.00 98.75 91 GLN A CA 1
ATOM 759 C C . GLN A 1 91 ? -2.955 5.202 -9.771 1.00 98.75 91 GLN A C 1
ATOM 761 O O . GLN A 1 91 ? -2.257 5.764 -10.610 1.00 98.75 91 GLN A O 1
ATOM 766 N N . LYS A 1 92 ? -2.598 5.110 -8.487 1.00 98.62 92 LYS A N 1
ATOM 767 C CA . LYS A 1 92 ? -1.394 5.745 -7.937 1.00 98.62 92 LYS A CA 1
ATOM 768 C C . LYS A 1 92 ? -0.100 5.163 -8.504 1.00 98.62 92 LYS A C 1
ATOM 770 O O . LYS A 1 92 ? 0.849 5.907 -8.724 1.00 98.62 92 LYS A O 1
ATOM 775 N N . ALA A 1 93 ? -0.053 3.852 -8.732 1.00 98.56 93 ALA A N 1
ATOM 776 C CA . ALA A 1 93 ? 1.093 3.202 -9.358 1.00 98.56 93 ALA A CA 1
ATOM 777 C C . ALA A 1 93 ? 1.277 3.699 -10.798 1.00 98.56 93 ALA A C 1
ATOM 779 O O . ALA A 1 93 ? 2.381 4.045 -11.203 1.00 98.56 93 ALA A O 1
ATOM 780 N N . VAL A 1 94 ? 0.182 3.817 -11.551 1.00 98.50 94 VAL A N 1
ATOM 781 C CA . VAL A 1 94 ? 0.195 4.295 -12.938 1.00 98.50 94 VAL A CA 1
ATOM 782 C C . VAL A 1 94 ? 0.595 5.771 -13.053 1.00 98.50 94 VAL A C 1
ATOM 784 O O . VAL A 1 94 ? 1.267 6.142 -14.012 1.00 98.50 94 VAL A O 1
ATOM 787 N N . GLU A 1 95 ? 0.219 6.604 -12.084 1.00 98.12 95 GLU A N 1
ATOM 788 C CA . GLU A 1 95 ? 0.613 8.021 -12.005 1.00 98.12 95 GLU A CA 1
ATOM 789 C C . GLU A 1 95 ? 2.076 8.214 -11.546 1.00 98.12 95 GLU A C 1
ATOM 791 O O . GLU A 1 95 ? 2.624 9.308 -11.659 1.00 98.12 95 GLU A O 1
ATOM 796 N N . SER A 1 96 ? 2.730 7.164 -11.038 1.00 97.19 96 SER A N 1
ATOM 797 C CA . SER A 1 96 ? 4.114 7.219 -10.563 1.00 97.19 96 SER A CA 1
ATOM 798 C C . SER A 1 96 ? 5.125 7.124 -11.707 1.00 97.19 96 SER A C 1
ATOM 800 O O . SER A 1 96 ? 5.049 6.245 -12.567 1.00 97.19 96 SER A O 1
ATOM 802 N N . TYR A 1 97 ? 6.164 7.959 -11.653 1.00 96.94 97 TYR A N 1
ATOM 803 C CA . TYR A 1 97 ? 7.336 7.849 -12.532 1.00 96.94 97 TYR A CA 1
ATOM 804 C C . TYR A 1 97 ? 8.232 6.645 -12.204 1.00 96.94 97 TYR A C 1
ATOM 806 O O . TYR A 1 97 ? 9.089 6.293 -13.003 1.00 96.94 97 TYR A O 1
ATOM 814 N N . ARG A 1 98 ? 8.041 6.002 -11.042 1.00 97.06 98 ARG A N 1
ATOM 815 C CA . ARG A 1 98 ? 8.835 4.835 -10.613 1.00 97.06 98 ARG A CA 1
ATOM 816 C C . ARG A 1 98 ? 8.367 3.513 -11.232 1.00 97.06 98 ARG A C 1
ATOM 818 O O . ARG A 1 98 ? 9.015 2.498 -11.026 1.00 97.06 98 ARG A O 1
ATOM 825 N N . ILE A 1 99 ? 7.236 3.510 -11.937 1.00 97.56 99 ILE A N 1
ATOM 826 C CA . ILE A 1 99 ? 6.706 2.334 -12.636 1.00 97.56 99 ILE A CA 1
ATOM 827 C C . ILE A 1 99 ? 6.969 2.505 -14.135 1.00 97.56 99 ILE A C 1
ATOM 829 O O . ILE A 1 99 ? 6.639 3.550 -14.699 1.00 97.56 99 ILE A O 1
ATOM 833 N N . GLY A 1 100 ? 7.544 1.486 -14.776 1.00 96.88 100 GLY A N 1
ATOM 834 C CA . GLY A 1 100 ? 7.779 1.473 -16.222 1.00 96.88 100 GLY A CA 1
ATOM 835 C C . GLY A 1 100 ? 6.481 1.385 -17.031 1.00 96.88 100 GLY A C 1
ATOM 836 O O . GLY A 1 100 ? 5.470 0.874 -16.549 1.00 96.88 100 GLY A O 1
ATOM 837 N N . ASP A 1 101 ? 6.497 1.873 -18.269 1.00 97.56 101 ASP A N 1
ATOM 838 C CA . ASP A 1 101 ? 5.274 2.027 -19.070 1.00 97.56 101 ASP A CA 1
ATOM 839 C C . ASP A 1 101 ? 4.570 0.701 -19.383 1.00 97.56 101 ASP A C 1
ATOM 841 O O . ASP A 1 101 ? 3.341 0.638 -19.308 1.00 97.56 101 ASP A O 1
ATOM 845 N N . GLU A 1 102 ? 5.321 -0.374 -19.627 1.00 97.50 102 GLU A N 1
ATOM 846 C CA . GLU A 1 102 ? 4.767 -1.721 -19.817 1.00 97.50 102 GLU A CA 1
ATOM 847 C C . GLU A 1 102 ? 3.989 -2.191 -18.576 1.00 97.50 102 GLU A C 1
ATOM 849 O O . GLU A 1 102 ? 2.823 -2.584 -18.669 1.00 97.50 102 GLU A O 1
ATOM 854 N N . ALA A 1 103 ? 4.581 -2.038 -17.387 1.00 97.69 103 ALA A N 1
ATOM 855 C CA . ALA A 1 103 ? 3.916 -2.354 -16.127 1.00 97.69 103 ALA A CA 1
ATOM 856 C C . ALA A 1 103 ? 2.670 -1.479 -15.912 1.00 97.69 103 ALA A C 1
ATOM 858 O O . ALA A 1 103 ? 1.641 -1.974 -15.454 1.00 97.69 103 ALA A O 1
ATOM 859 N N . LYS A 1 104 ? 2.696 -0.193 -16.294 1.00 98.56 104 LYS A N 1
ATOM 860 C CA . LYS A 1 104 ? 1.500 0.668 -16.234 1.00 98.56 104 LYS A CA 1
ATOM 861 C C . LYS A 1 104 ? 0.392 0.177 -17.161 1.00 98.56 104 LYS A C 1
ATOM 863 O O . LYS A 1 104 ? -0.780 0.271 -16.798 1.00 98.56 104 LYS A O 1
ATOM 868 N N . VAL A 1 105 ? 0.721 -0.273 -18.372 1.00 98.50 105 VAL A N 1
ATOM 869 C CA . VAL A 1 105 ? -0.262 -0.835 -19.312 1.00 98.50 105 VAL A CA 1
ATOM 870 C C . VAL A 1 105 ? -0.899 -2.079 -18.704 1.00 98.50 105 VAL A C 1
ATOM 872 O O . VAL A 1 105 ? -2.125 -2.140 -18.623 1.00 98.50 105 VAL A O 1
ATOM 875 N N . TYR A 1 106 ? -0.091 -3.000 -18.178 1.00 98.56 106 TYR A N 1
ATOM 876 C CA . TYR A 1 106 ? -0.587 -4.219 -17.547 1.00 98.56 106 TYR A CA 1
ATOM 877 C C . TYR A 1 106 ? -1.438 -3.942 -16.298 1.00 98.56 106 TYR A C 1
ATOM 879 O O . TYR A 1 106 ? -2.565 -4.413 -16.193 1.00 98.56 106 TYR A O 1
ATOM 887 N N . LEU A 1 107 ? -0.979 -3.092 -15.376 1.00 98.62 107 LEU A N 1
ATOM 888 C CA . LEU A 1 107 ? -1.738 -2.767 -14.162 1.00 98.62 107 LEU A CA 1
ATOM 889 C C . LEU A 1 107 ? -3.127 -2.187 -14.472 1.00 98.62 107 LEU A C 1
ATOM 891 O O . LEU A 1 107 ? -4.082 -2.463 -13.746 1.00 98.62 107 LEU A O 1
ATOM 895 N N . ARG A 1 108 ? -3.285 -1.419 -15.561 1.00 98.50 108 ARG A N 1
ATOM 896 C CA . ARG A 1 108 ? -4.599 -0.892 -15.975 1.00 98.50 108 ARG A CA 1
ATOM 897 C C . ARG A 1 108 ? -5.595 -1.998 -16.329 1.00 98.50 108 ARG A C 1
ATOM 899 O O . ARG A 1 108 ? -6.788 -1.800 -16.095 1.00 98.50 108 ARG A O 1
ATOM 906 N N . THR A 1 109 ? -5.139 -3.140 -16.850 1.00 98.38 109 THR A N 1
ATOM 907 C CA . THR A 1 109 ? -6.022 -4.271 -17.187 1.00 98.38 109 THR A CA 1
ATOM 908 C C . THR A 1 109 ? -6.541 -4.992 -15.945 1.00 98.38 109 THR A C 1
ATOM 910 O O . THR A 1 109 ? -7.545 -5.691 -16.027 1.00 98.38 109 THR A O 1
ATOM 913 N N . LEU A 1 110 ? -5.896 -4.796 -14.790 1.00 98.56 110 LEU A N 1
ATOM 914 C CA . LEU A 1 110 ? -6.245 -5.439 -13.523 1.00 98.56 110 LEU A CA 1
ATOM 915 C C . LEU A 1 110 ? -7.254 -4.637 -12.682 1.00 98.56 110 LEU A C 1
ATOM 917 O O . LEU A 1 110 ? -7.561 -5.039 -11.560 1.00 98.56 110 LEU A O 1
ATOM 921 N N . LYS A 1 111 ? -7.781 -3.502 -13.169 1.00 97.88 111 LYS A N 1
ATOM 922 C CA . LYS A 1 111 ? -8.819 -2.750 -12.438 1.00 97.88 111 LYS A CA 1
ATOM 923 C C . LYS A 1 111 ? -10.117 -3.556 -12.353 1.00 97.88 111 LYS A C 1
ATOM 925 O O . LYS A 1 111 ? -10.607 -4.078 -13.350 1.00 97.88 111 LYS A O 1
ATOM 930 N N . VAL A 1 112 ? -10.717 -3.575 -11.168 1.00 96.81 112 VAL A N 1
ATOM 931 C CA . VAL A 1 112 ? -11.987 -4.259 -10.898 1.00 96.81 112 VAL A CA 1
ATOM 932 C C . VAL A 1 112 ? -13.156 -3.361 -11.308 1.00 96.81 112 VAL A C 1
ATOM 934 O O . VAL A 1 112 ? -13.217 -2.203 -10.879 1.00 96.81 112 VAL A O 1
ATOM 937 N N . ARG A 1 113 ? -14.073 -3.891 -12.129 1.00 89.69 113 ARG A N 1
ATOM 938 C CA . ARG A 1 113 ? -15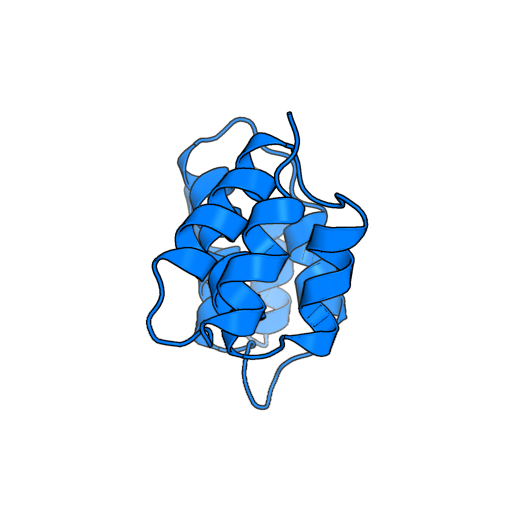.288 -3.196 -12.594 1.00 89.69 113 ARG A CA 1
ATOM 939 C C . ARG A 1 113 ? -16.411 -3.259 -11.576 1.00 89.69 113 ARG A C 1
ATOM 941 O O . ARG A 1 113 ? -16.513 -4.248 -10.820 1.00 89.69 113 ARG A O 1
#

Secondary structure (DSSP, 8-state):
--HHHHHHHHHTS--HHHHHHHHHHHHHHSSSTT--HHHHHHHHT-----HHHHHHHHHHHHHHHHHSHHHHHHHHHTT-S-HHHHHHHHHHHHH-TTS-HHHHHHHHHT---

Foldseek 3Di:
DPPLVCLLCQCPVPDLVSVLVSLVCCQPPALAPNDDLVNLVSLLPDDDPDPSSLLSSLVSLLSSCLRVVVSSVCCLQVVSHDLSSSQSNLVSNLVDPSDDPVRNVVSVVSRDD

Sequence (113 aa):
PELYEKIKVWLISGRTYTVRFGIGMLMSFYLDDAFRPEMLELVAGIRSEEYYVNMMVAWYFATALAKQYEGTLPYIREQRLVKWTHNKAIQKAVESYRIGDEAKVYLRTLKVR

pLDDT: mean 97.41, std 4.18, range [56.44, 98.88]